Protein AF-A0A6L8EK27-F1 (afdb_monomer_lite)

Radius of gyration: 16.75 Å; chains: 1; bounding box: 35×31×48 Å

Sequence (100 aa):
MALELTTEQRAALPRNSKIVVAMWEAKDRGDTEEYYRLLSELDIPAHTLMAIKCAKAGGADWIRARNLRTRQADEKYGPGWLDQTEEKEELAQRHAAGRR

pLDDT: mean 86.15, std 15.15, range [46.31, 97.5]

Structure (mmCIF, N/CA/C/O backbone):
data_AF-A0A6L8EK27-F1
#
_entry.id   AF-A0A6L8EK27-F1
#
loop_
_atom_site.group_PDB
_atom_site.id
_atom_site.type_symbol
_atom_site.label_atom_id
_atom_site.label_alt_id
_atom_site.label_comp_id
_atom_site.label_asym_id
_atom_site.label_entity_id
_atom_site.label_seq_id
_atom_site.pdbx_PDB_ins_code
_atom_site.Cartn_x
_atom_site.Cartn_y
_atom_site.Cartn_z
_atom_site.occupancy
_atom_site.B_iso_or_equiv
_atom_site.auth_seq_id
_atom_site.auth_comp_id
_atom_site.auth_asym_id
_atom_site.auth_atom_id
_atom_site.pdbx_PDB_model_num
ATOM 1 N N . MET A 1 1 ? 16.941 4.888 -7.902 1.00 51.34 1 MET A N 1
ATOM 2 C CA . MET A 1 1 ? 17.934 3.783 -7.887 1.00 51.34 1 MET A CA 1
ATOM 3 C C . MET A 1 1 ? 17.155 2.569 -8.318 1.00 51.34 1 MET A C 1
ATOM 5 O O . MET A 1 1 ? 16.378 2.054 -7.522 1.00 51.34 1 MET A 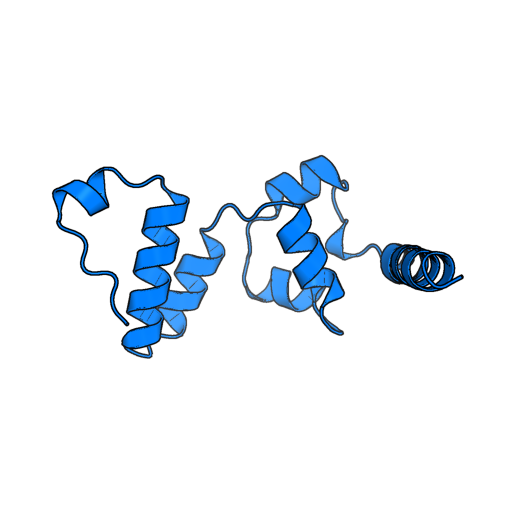O 1
ATOM 9 N N . ALA A 1 2 ? 17.299 2.181 -9.582 1.00 61.81 2 ALA A N 1
ATOM 10 C CA . ALA A 1 2 ? 16.588 1.032 -10.111 1.00 61.81 2 ALA A CA 1
ATOM 11 C C . ALA A 1 2 ? 17.122 -0.243 -9.444 1.00 61.81 2 ALA A C 1
ATOM 13 O O . ALA A 1 2 ? 18.332 -0.434 -9.329 1.00 61.81 2 ALA A O 1
ATOM 14 N N . LEU A 1 3 ? 16.218 -1.099 -8.970 1.00 68.00 3 LEU A N 1
ATOM 15 C CA . LEU A 1 3 ? 16.573 -2.439 -8.513 1.00 68.00 3 LEU A CA 1
ATOM 16 C C . LEU A 1 3 ? 16.974 -3.266 -9.740 1.00 68.00 3 LEU A C 1
ATOM 18 O O . LEU A 1 3 ? 16.121 -3.692 -10.522 1.00 68.00 3 LEU A O 1
ATOM 22 N N . GLU A 1 4 ? 18.275 -3.480 -9.926 1.00 82.00 4 GLU A N 1
ATOM 23 C CA . GLU A 1 4 ? 18.787 -4.331 -11.000 1.00 82.00 4 GLU A CA 1
ATOM 24 C C . GLU A 1 4 ? 18.585 -5.806 -10.643 1.00 82.00 4 GLU A C 1
ATOM 26 O O . GLU A 1 4 ? 19.432 -6.463 -10.045 1.00 82.00 4 GLU A O 1
ATOM 31 N N . LEU A 1 5 ? 17.399 -6.311 -10.973 1.00 83.38 5 LEU A N 1
ATOM 32 C CA . LEU A 1 5 ? 17.036 -7.719 -10.862 1.00 83.38 5 LEU A CA 1
ATOM 33 C C . LEU A 1 5 ? 17.012 -8.356 -12.248 1.00 83.38 5 LEU A C 1
ATOM 35 O O . LEU A 1 5 ? 16.447 -7.778 -13.184 1.00 83.38 5 LEU A O 1
ATOM 39 N N . THR A 1 6 ? 17.540 -9.574 -12.356 1.00 89.25 6 THR A N 1
ATOM 40 C CA . THR A 1 6 ? 17.422 -10.381 -13.576 1.00 89.25 6 THR A CA 1
ATOM 41 C C . THR A 1 6 ? 15.962 -10.764 -13.842 1.00 89.25 6 THR A C 1
ATOM 43 O O . THR A 1 6 ? 15.118 -10.747 -12.941 1.00 89.25 6 THR A O 1
ATOM 46 N N . THR A 1 7 ? 15.643 -11.155 -15.080 1.00 87.12 7 THR A N 1
ATOM 47 C CA . THR A 1 7 ? 14.297 -11.627 -15.454 1.00 87.12 7 THR A CA 1
ATOM 48 C C . THR A 1 7 ? 13.823 -12.780 -14.566 1.00 87.12 7 THR A C 1
ATOM 50 O O . THR A 1 7 ? 12.680 -12.781 -14.110 1.00 87.12 7 THR A O 1
ATOM 53 N N . GLU A 1 8 ? 14.708 -13.734 -14.272 1.00 89.69 8 GLU A N 1
ATOM 54 C CA . GLU A 1 8 ? 14.406 -14.886 -13.420 1.00 89.69 8 GLU A CA 1
ATOM 55 C C . GLU A 1 8 ? 14.128 -14.464 -11.970 1.00 89.69 8 GLU A C 1
ATOM 57 O O . GLU A 1 8 ? 13.115 -14.857 -11.388 1.00 89.69 8 GLU A O 1
ATOM 62 N N . GLN A 1 9 ? 14.957 -13.576 -11.412 1.00 89.88 9 GLN A N 1
ATOM 63 C CA . GLN A 1 9 ? 14.750 -13.038 -10.066 1.00 89.88 9 GLN A CA 1
ATOM 64 C C . GLN A 1 9 ? 13.426 -12.276 -9.962 1.00 89.88 9 GLN A C 1
ATOM 66 O O . GLN A 1 9 ? 12.682 -12.457 -9.000 1.00 89.88 9 GLN A O 1
ATOM 71 N N . ARG A 1 10 ? 13.087 -11.466 -10.973 1.00 87.25 10 ARG A N 1
ATOM 72 C CA . ARG A 1 10 ? 11.804 -10.747 -11.035 1.00 87.25 10 ARG A CA 1
ATOM 73 C C . ARG A 1 10 ? 10.622 -11.705 -11.097 1.00 87.25 10 ARG A C 1
ATOM 75 O O . ARG A 1 10 ? 9.620 -11.472 -10.422 1.00 87.25 10 ARG A O 1
ATOM 82 N N . ALA A 1 11 ? 10.728 -12.788 -11.865 1.00 88.19 11 ALA A N 1
ATOM 83 C CA . ALA A 1 11 ? 9.675 -13.793 -11.972 1.00 88.19 11 ALA A CA 1
ATOM 84 C C . ALA A 1 11 ? 9.438 -14.535 -10.644 1.00 88.19 11 ALA A C 1
ATOM 86 O O . ALA A 1 11 ? 8.284 -14.818 -10.313 1.00 88.19 11 ALA A O 1
ATOM 87 N N . ALA A 1 12 ? 10.491 -14.767 -9.857 1.00 93.94 12 ALA A N 1
ATOM 88 C CA . ALA A 1 12 ? 10.421 -15.449 -8.564 1.00 93.94 12 ALA A CA 1
ATOM 89 C C . ALA A 1 12 ? 9.827 -14.596 -7.423 1.00 93.94 12 ALA A C 1
ATOM 91 O O . ALA A 1 12 ? 9.469 -15.131 -6.374 1.00 93.94 12 ALA A O 1
ATOM 92 N N . LEU A 1 13 ? 9.696 -13.277 -7.600 1.00 93.50 13 LEU A N 1
ATOM 93 C CA . LEU A 1 13 ? 9.181 -12.400 -6.549 1.00 93.50 13 LEU A CA 1
ATOM 94 C C . LEU A 1 13 ? 7.700 -12.679 -6.201 1.00 93.50 13 LEU A C 1
ATOM 96 O O . LEU A 1 13 ? 6.874 -12.919 -7.095 1.00 93.50 13 LEU A O 1
ATOM 100 N N . PRO A 1 14 ? 7.315 -12.532 -4.918 1.00 94.88 14 PRO A N 1
ATOM 101 C CA . PRO A 1 14 ? 5.915 -12.459 -4.512 1.00 94.88 14 PRO A CA 1
ATOM 102 C C . PRO A 1 14 ? 5.168 -11.318 -5.216 1.00 94.88 14 PRO A C 1
ATOM 104 O O . PRO A 1 14 ? 5.764 -10.306 -5.589 1.00 94.88 14 PRO A O 1
ATOM 107 N N . ARG A 1 15 ? 3.839 -11.441 -5.349 1.00 94.31 15 ARG A N 1
ATOM 108 C CA . ARG A 1 15 ? 2.992 -10.467 -6.068 1.00 94.31 15 ARG A CA 1
ATOM 109 C C . ARG A 1 15 ? 3.227 -9.020 -5.616 1.00 94.31 15 ARG A C 1
ATOM 111 O O . ARG A 1 15 ? 3.554 -8.181 -6.448 1.00 94.31 15 ARG A O 1
ATOM 118 N N . ASN A 1 16 ? 3.104 -8.733 -4.317 1.00 94.88 16 ASN A N 1
ATOM 119 C CA . ASN A 1 16 ? 3.314 -7.376 -3.802 1.00 94.88 16 ASN A CA 1
ATOM 120 C C . ASN A 1 16 ? 4.735 -6.867 -4.080 1.00 94.88 16 ASN A C 1
ATOM 122 O O . ASN A 1 16 ? 4.900 -5.707 -4.433 1.00 94.88 16 ASN A O 1
ATOM 126 N N . SER A 1 17 ? 5.757 -7.722 -3.987 1.00 94.69 17 SER A N 1
ATOM 127 C CA . SER A 1 17 ? 7.139 -7.334 -4.290 1.00 94.69 17 SER A CA 1
A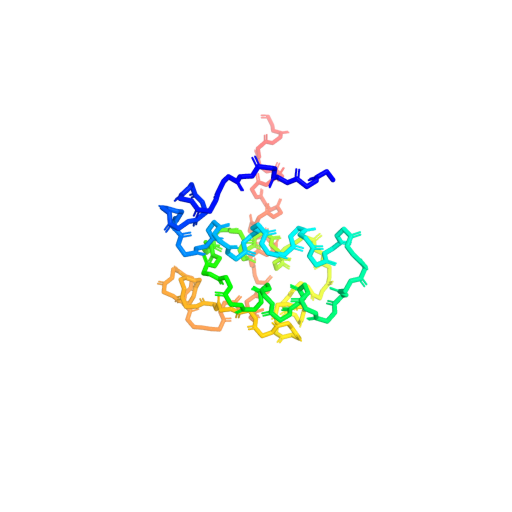TOM 128 C C . SER A 1 17 ? 7.312 -6.937 -5.758 1.00 94.69 17 SER A C 1
ATOM 130 O O . SER A 1 17 ? 7.958 -5.931 -6.032 1.00 94.69 17 SER A O 1
ATOM 132 N N . LYS A 1 18 ? 6.685 -7.660 -6.698 1.00 94.88 18 LYS A N 1
ATOM 133 C CA . LYS A 1 18 ? 6.676 -7.287 -8.126 1.00 94.88 18 LYS A CA 1
ATOM 134 C C . LYS A 1 18 ? 6.043 -5.914 -8.347 1.00 94.88 18 LYS A C 1
ATOM 136 O O . LYS A 1 18 ? 6.603 -5.092 -9.064 1.00 94.88 18 LYS A O 1
ATOM 141 N N . ILE A 1 19 ? 4.908 -5.661 -7.694 1.00 95.69 19 ILE A N 1
ATOM 142 C CA . ILE A 1 19 ? 4.200 -4.377 -7.784 1.00 95.69 19 ILE A CA 1
ATOM 143 C C . ILE A 1 19 ? 5.060 -3.249 -7.206 1.00 95.69 19 ILE A C 1
ATOM 145 O O . ILE A 1 19 ? 5.204 -2.216 -7.847 1.00 95.69 19 ILE A O 1
ATOM 149 N N . VAL A 1 20 ? 5.691 -3.453 -6.044 1.00 94.19 20 VAL A N 1
ATOM 150 C CA . VAL A 1 20 ? 6.581 -2.454 -5.428 1.00 94.19 20 VAL A CA 1
ATOM 151 C C . VAL A 1 20 ? 7.757 -2.117 -6.343 1.00 94.19 20 VAL A C 1
ATOM 153 O O . VAL A 1 20 ? 8.070 -0.942 -6.508 1.00 94.19 20 VAL A O 1
ATOM 156 N N . VAL A 1 21 ? 8.394 -3.111 -6.970 1.00 93.88 21 VAL A N 1
ATOM 157 C CA . VAL A 1 21 ? 9.474 -2.858 -7.939 1.00 93.88 21 VAL A CA 1
ATOM 158 C C . VAL A 1 21 ? 8.967 -2.003 -9.104 1.00 93.88 21 VAL A C 1
ATOM 160 O O . VAL A 1 21 ? 9.566 -0.970 -9.395 1.00 93.88 21 VAL A O 1
ATOM 163 N N . ALA A 1 22 ? 7.833 -2.370 -9.709 1.00 93.75 22 ALA A N 1
ATOM 164 C CA . ALA A 1 22 ? 7.237 -1.605 -10.806 1.00 93.75 22 ALA A CA 1
ATOM 165 C C . ALA A 1 22 ? 6.854 -0.173 -10.385 1.00 93.75 22 ALA A C 1
ATOM 167 O O . ALA A 1 22 ? 7.042 0.769 -11.150 1.00 93.75 22 ALA A O 1
ATOM 168 N N . MET A 1 23 ? 6.382 0.020 -9.149 1.00 95.25 23 MET A N 1
ATOM 169 C CA . MET A 1 23 ? 6.097 1.348 -8.601 1.00 95.25 23 MET A CA 1
ATOM 170 C C . MET A 1 23 ? 7.357 2.204 -8.514 1.00 95.25 23 MET A C 1
ATOM 172 O O . MET A 1 23 ? 7.332 3.372 -8.893 1.00 95.25 23 MET A O 1
ATOM 176 N N . TRP A 1 24 ? 8.463 1.652 -8.014 1.00 92.62 24 TRP A N 1
ATOM 177 C CA . TRP A 1 24 ? 9.723 2.391 -7.938 1.00 92.62 24 TRP A CA 1
ATOM 178 C C . TRP A 1 24 ? 10.244 2.773 -9.319 1.00 92.62 24 TRP A C 1
ATOM 180 O O . TRP A 1 24 ? 10.724 3.887 -9.492 1.00 92.62 24 TRP A O 1
ATOM 190 N N . GLU A 1 25 ? 10.088 1.899 -10.309 1.00 93.81 25 GLU A N 1
ATOM 191 C CA . GLU A 1 25 ? 10.447 2.200 -11.694 1.00 93.81 25 G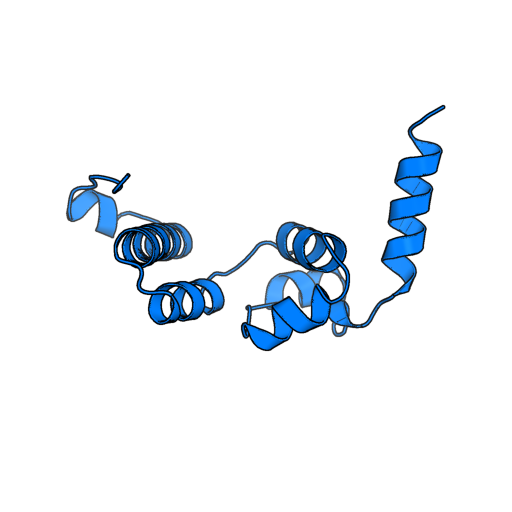LU A CA 1
ATOM 192 C C . GLU A 1 25 ? 9.557 3.290 -12.303 1.00 93.81 25 GLU A C 1
ATOM 194 O O . GLU A 1 25 ? 10.075 4.216 -12.924 1.00 93.81 25 GLU A O 1
ATOM 199 N N . ALA A 1 26 ? 8.239 3.229 -12.087 1.00 95.06 26 ALA A N 1
ATOM 200 C CA . ALA A 1 26 ? 7.311 4.281 -12.500 1.00 95.06 26 ALA A CA 1
ATOM 201 C C . ALA A 1 26 ? 7.700 5.630 -11.877 1.00 95.06 26 ALA A C 1
ATOM 203 O O . ALA A 1 26 ? 7.812 6.638 -12.574 1.00 95.06 26 ALA A O 1
ATOM 204 N N . LYS A 1 27 ? 8.023 5.633 -10.578 1.00 94.12 27 LYS A N 1
ATOM 205 C CA . LYS A 1 27 ? 8.513 6.818 -9.866 1.00 94.12 27 LYS A CA 1
ATOM 206 C C . LYS A 1 27 ? 9.829 7.345 -10.443 1.00 94.12 27 LYS A C 1
ATOM 208 O O . LYS A 1 27 ? 9.936 8.550 -10.654 1.00 94.12 27 LYS A O 1
ATOM 213 N N . ASP A 1 28 ? 10.807 6.476 -10.698 1.00 93.81 28 ASP A N 1
ATOM 214 C CA . ASP A 1 28 ? 12.112 6.860 -11.256 1.00 93.81 28 ASP A CA 1
ATOM 215 C C . ASP A 1 28 ? 11.962 7.455 -12.675 1.00 93.81 28 ASP A C 1
ATOM 217 O O . ASP A 1 28 ? 12.731 8.338 -13.052 1.00 93.81 28 ASP A O 1
ATOM 221 N N . ARG A 1 29 ? 10.936 7.044 -13.438 1.00 95.56 29 ARG A N 1
ATOM 222 C CA . ARG A 1 29 ? 10.569 7.630 -14.744 1.00 95.56 29 ARG A CA 1
ATOM 223 C C . ARG A 1 29 ? 9.677 8.878 -14.653 1.00 95.56 29 ARG A C 1
ATOM 225 O O . ARG A 1 29 ? 9.406 9.496 -15.678 1.00 95.56 29 ARG A O 1
ATOM 232 N N . GLY A 1 30 ? 9.204 9.245 -13.461 1.00 96.12 30 GLY A N 1
ATOM 233 C CA . GLY A 1 30 ? 8.249 10.341 -13.259 1.00 96.12 30 GLY A CA 1
ATOM 234 C C . GLY A 1 30 ? 6.796 10.012 -13.638 1.00 96.12 30 GLY A C 1
ATOM 235 O O . GLY A 1 30 ? 5.956 10.914 -13.639 1.00 96.12 30 GLY A O 1
ATOM 236 N N . ASP A 1 31 ? 6.474 8.746 -13.918 1.00 97.50 31 ASP A N 1
ATOM 237 C CA . ASP A 1 31 ? 5.118 8.297 -14.248 1.00 97.50 31 ASP A CA 1
ATOM 238 C C . ASP A 1 31 ? 4.268 8.160 -12.977 1.00 97.50 31 ASP A C 1
ATOM 240 O O . ASP A 1 31 ? 4.192 7.125 -12.307 1.00 97.50 31 ASP A O 1
ATOM 244 N N . THR A 1 32 ? 3.656 9.281 -12.610 1.00 95.62 32 THR A N 1
ATOM 245 C CA . THR A 1 32 ? 2.859 9.405 -11.388 1.00 95.62 32 THR A CA 1
ATOM 246 C C . THR A 1 32 ? 1.540 8.633 -11.479 1.00 95.62 32 THR A C 1
ATOM 248 O O . THR A 1 32 ? 1.076 8.090 -10.472 1.00 95.62 32 THR A O 1
ATOM 251 N N . GLU A 1 33 ? 0.955 8.540 -12.673 1.00 96.69 33 GLU A N 1
ATOM 252 C CA . GLU A 1 33 ? -0.296 7.813 -12.897 1.00 96.69 33 GLU A CA 1
ATOM 253 C C . GLU A 1 33 ? -0.071 6.305 -12.768 1.00 96.69 33 GLU A C 1
ATOM 255 O O . GLU A 1 33 ? -0.799 5.627 -12.034 1.00 96.69 33 GLU A O 1
ATOM 260 N N . GLU A 1 34 ? 0.992 5.776 -13.385 1.00 97.25 34 GLU A N 1
ATOM 261 C CA . GLU A 1 34 ? 1.374 4.373 -13.233 1.00 97.25 34 GLU A CA 1
ATOM 262 C C . GLU A 1 34 ? 1.695 4.041 -11.770 1.00 97.25 34 GLU A C 1
ATOM 264 O O . GLU A 1 34 ? 1.226 3.021 -11.253 1.00 97.25 34 GLU A O 1
ATOM 269 N N . TYR A 1 35 ? 2.418 4.923 -11.072 1.00 96.81 35 TYR A N 1
ATOM 270 C CA . TYR A 1 35 ? 2.726 4.743 -9.654 1.00 96.81 35 TYR A CA 1
ATOM 271 C C . TYR A 1 35 ? 1.457 4.570 -8.806 1.00 96.81 35 TYR A C 1
ATOM 273 O O . TYR A 1 35 ? 1.376 3.641 -7.997 1.00 96.81 35 TYR A O 1
ATOM 281 N N . TYR A 1 36 ? 0.449 5.433 -8.976 1.00 95.38 36 TYR A N 1
ATOM 282 C CA . TYR A 1 36 ? -0.776 5.350 -8.175 1.00 95.38 36 TYR A CA 1
ATOM 283 C C . TYR A 1 36 ? -1.700 4.213 -8.595 1.00 95.38 36 TYR A C 1
ATOM 285 O O . TYR A 1 36 ? -2.321 3.593 -7.728 1.00 95.38 36 TYR A O 1
ATOM 293 N N . ARG A 1 37 ? -1.736 3.879 -9.886 1.00 97.50 37 ARG A N 1
ATOM 294 C CA . ARG A 1 37 ? -2.422 2.682 -10.371 1.00 97.50 37 ARG A CA 1
ATOM 295 C C . ARG A 1 37 ? -1.856 1.432 -9.695 1.00 97.50 37 ARG A C 1
ATOM 297 O O . ARG A 1 37 ? -2.615 0.664 -9.111 1.00 97.50 37 ARG A O 1
ATOM 304 N N . LEU A 1 38 ? -0.533 1.270 -9.692 1.00 97.19 38 LEU A N 1
ATOM 305 C CA . LEU A 1 38 ? 0.138 0.147 -9.033 1.00 97.19 38 LEU A CA 1
ATOM 306 C C . LEU A 1 38 ? -0.054 0.163 -7.508 1.00 97.19 38 LEU A C 1
ATOM 308 O O . LEU A 1 38 ? -0.287 -0.888 -6.913 1.00 97.19 38 LEU A O 1
ATOM 312 N N . LEU A 1 39 ? -0.033 1.341 -6.873 1.00 96.12 39 LEU A N 1
ATOM 313 C CA . LEU A 1 39 ? -0.310 1.481 -5.439 1.00 96.12 39 LEU A CA 1
ATOM 314 C C . LEU A 1 39 ? -1.691 0.919 -5.060 1.00 96.12 39 LEU A C 1
ATOM 316 O O . LEU A 1 39 ? -1.815 0.249 -4.037 1.00 96.12 39 LEU A O 1
ATOM 320 N N . SER A 1 40 ? -2.712 1.158 -5.889 1.00 96.56 40 SER A N 1
ATOM 321 C CA . SER A 1 40 ? -4.077 0.650 -5.669 1.00 96.56 40 SER A CA 1
ATOM 322 C C . SER A 1 40 ? -4.184 -0.879 -5.766 1.00 96.56 40 SER A C 1
ATOM 324 O O . SER A 1 40 ? -5.118 -1.487 -5.245 1.00 96.56 40 SER A O 1
ATOM 326 N N . GLU A 1 41 ? -3.209 -1.532 -6.401 1.00 96.75 41 GLU A N 1
ATOM 327 C CA . GLU A 1 41 ? -3.176 -2.984 -6.551 1.00 96.75 41 GLU A CA 1
ATOM 328 C C . GLU A 1 41 ? -2.477 -3.715 -5.402 1.00 96.75 41 GLU A C 1
ATOM 330 O O . GLU A 1 41 ? -2.561 -4.951 -5.337 1.00 96.75 41 GLU A O 1
ATOM 335 N N . LEU A 1 42 ? -1.767 -2.986 -4.536 1.00 95.75 42 LEU A N 1
ATOM 336 C CA . LEU A 1 42 ? -1.056 -3.572 -3.408 1.00 95.75 42 LEU A CA 1
ATOM 337 C C . LEU A 1 42 ? -2.030 -4.080 -2.352 1.00 95.75 42 LEU A C 1
ATOM 339 O O . LEU A 1 42 ? -2.953 -3.385 -1.930 1.00 95.75 42 LEU A O 1
ATOM 343 N N . ASP A 1 43 ? -1.752 -5.283 -1.859 1.00 95.62 43 ASP A N 1
ATOM 344 C CA . ASP A 1 43 ? -2.418 -5.800 -0.671 1.00 95.62 43 ASP A CA 1
ATOM 345 C C . ASP A 1 43 ? -1.673 -5.256 0.558 1.00 95.62 43 ASP A C 1
ATOM 347 O O . ASP A 1 43 ? -0.699 -5.848 1.031 1.00 95.62 43 ASP A O 1
ATOM 351 N N . ILE A 1 44 ? -2.066 -4.061 1.005 1.00 94.75 44 ILE A N 1
ATOM 352 C CA . ILE A 1 44 ? -1.393 -3.329 2.084 1.00 94.75 44 ILE A CA 1
ATOM 353 C C . ILE A 1 44 ? -1.817 -3.909 3.446 1.00 94.75 44 ILE A C 1
ATOM 355 O O . ILE A 1 44 ? -3.016 -4.060 3.695 1.00 94.75 44 ILE A O 1
ATOM 359 N N . PRO A 1 45 ? -0.872 -4.194 4.363 1.00 95.19 45 PRO A N 1
ATOM 360 C CA . PRO A 1 45 ? -1.209 -4.668 5.698 1.00 95.19 45 PRO A CA 1
ATOM 361 C C . PRO A 1 45 ? -2.120 -3.701 6.461 1.00 95.19 45 PRO A C 1
ATOM 363 O O . PRO A 1 45 ? -1.913 -2.485 6.444 1.00 95.19 45 PRO A O 1
ATOM 366 N N . ALA A 1 46 ? -3.069 -4.250 7.223 1.00 95.44 46 ALA A N 1
ATOM 367 C CA . ALA A 1 46 ? -4.043 -3.474 7.996 1.00 95.44 46 ALA A CA 1
ATOM 368 C C . ALA A 1 46 ? -3.401 -2.378 8.871 1.00 95.44 46 ALA A C 1
ATOM 370 O O . ALA A 1 46 ? -3.848 -1.235 8.886 1.00 95.44 46 ALA A O 1
ATOM 371 N N . HIS A 1 47 ? -2.300 -2.696 9.559 1.00 93.75 47 HIS A N 1
ATOM 372 C CA . HIS A 1 47 ? -1.604 -1.739 10.424 1.00 93.75 47 HIS A CA 1
ATOM 373 C C . HIS A 1 47 ? -0.957 -0.584 9.641 1.00 93.75 47 HIS A C 1
ATOM 375 O O . HIS A 1 47 ? -0.898 0.537 10.138 1.00 93.75 47 HIS A O 1
ATOM 381 N N . THR A 1 48 ? -0.498 -0.833 8.412 1.00 94.25 48 THR A N 1
ATOM 382 C CA . THR A 1 48 ? 0.038 0.208 7.530 1.00 94.25 48 THR A CA 1
ATOM 383 C C . THR A 1 48 ? -1.079 1.128 7.047 1.00 94.25 48 THR A C 1
ATOM 385 O O . THR A 1 48 ? -0.911 2.343 7.068 1.00 94.25 48 THR A O 1
ATOM 388 N N . LEU A 1 49 ? -2.241 0.577 6.677 1.00 95.44 49 LEU A N 1
ATOM 389 C CA . LEU A 1 49 ? -3.425 1.372 6.331 1.00 95.44 49 LEU A CA 1
ATOM 390 C C . LEU A 1 49 ? -3.893 2.236 7.510 1.00 95.44 49 LEU A C 1
ATOM 392 O O . LEU A 1 49 ? -4.187 3.416 7.322 1.00 95.44 49 LEU A O 1
ATOM 396 N N . MET A 1 50 ? -3.868 1.692 8.728 1.00 93.81 50 MET A N 1
ATOM 397 C CA . MET A 1 50 ? -4.148 2.457 9.945 1.00 93.81 50 MET A CA 1
ATOM 398 C C . MET A 1 50 ? -3.142 3.597 10.146 1.00 93.81 50 MET A C 1
ATOM 400 O O . MET A 1 50 ? -3.530 4.739 10.385 1.00 93.81 50 MET A O 1
ATOM 404 N N . ALA A 1 51 ? -1.845 3.328 9.973 1.00 91.94 51 ALA A N 1
ATOM 405 C CA . ALA A 1 51 ? -0.823 4.368 10.047 1.00 91.94 51 ALA A CA 1
ATOM 406 C C . ALA A 1 51 ? -1.056 5.476 9.002 1.00 91.94 51 ALA A C 1
ATOM 408 O O . ALA A 1 51 ? -0.945 6.653 9.334 1.00 91.94 51 ALA A O 1
ATOM 409 N N . ILE A 1 52 ? -1.445 5.126 7.769 1.00 92.94 52 ILE A N 1
ATOM 410 C CA . ILE A 1 52 ? -1.776 6.093 6.708 1.00 92.94 52 ILE A CA 1
ATOM 411 C C . ILE A 1 52 ? -2.999 6.939 7.088 1.00 92.94 52 ILE A C 1
ATOM 413 O O . ILE A 1 52 ? -2.945 8.165 6.961 1.00 92.94 52 ILE A O 1
ATOM 417 N N . LYS A 1 53 ? -4.077 6.314 7.585 1.00 92.94 53 LYS A N 1
ATOM 418 C CA . LYS A 1 53 ? -5.282 7.014 8.070 1.00 92.94 53 LYS A CA 1
ATOM 419 C C . LYS A 1 53 ? -4.915 8.053 9.136 1.00 92.94 53 LYS A C 1
ATOM 421 O O . LYS A 1 53 ? -5.423 9.173 9.101 1.00 92.94 53 LYS A O 1
ATOM 426 N N . CYS A 1 54 ? -4.018 7.694 10.055 1.00 90.75 54 CYS A N 1
ATOM 427 C CA . CYS A 1 54 ? -3.641 8.523 11.200 1.00 90.75 54 CYS A CA 1
ATOM 428 C C . CYS A 1 54 ? -2.513 9.531 10.925 1.00 90.75 54 CYS A C 1
ATOM 430 O O . CYS A 1 54 ? -2.383 10.493 11.679 1.00 90.75 54 CYS A O 1
ATOM 432 N N . ALA A 1 55 ? -1.715 9.357 9.866 1.00 87.81 55 ALA A N 1
ATOM 433 C CA . ALA A 1 55 ? -0.517 10.166 9.616 1.00 87.81 55 ALA A CA 1
ATOM 434 C C . ALA A 1 55 ? -0.798 11.667 9.417 1.00 87.81 55 ALA A C 1
ATOM 436 O O . ALA A 1 55 ? 0.059 12.495 9.719 1.00 87.81 55 ALA A O 1
ATOM 437 N N . LYS A 1 56 ? -1.975 12.035 8.893 1.00 78.75 56 LYS A N 1
ATOM 438 C CA . LYS A 1 56 ? -2.383 13.436 8.707 1.00 78.75 56 LYS A CA 1
ATOM 439 C C . LYS A 1 56 ? -3.901 13.598 8.645 1.00 78.75 56 LYS A C 1
ATOM 441 O O . LYS A 1 56 ? -4.645 12.632 8.477 1.00 78.75 56 LYS A O 1
ATOM 446 N N . ALA A 1 57 ? -4.368 14.842 8.751 1.00 82.00 57 ALA A N 1
ATOM 447 C CA . ALA A 1 57 ? -5.757 15.177 8.443 1.00 82.00 57 ALA A CA 1
ATOM 448 C C . ALA A 1 57 ? -6.116 14.722 7.013 1.00 82.00 57 ALA A C 1
ATOM 450 O O . ALA A 1 57 ? -5.312 14.880 6.092 1.00 82.00 57 ALA A O 1
ATOM 451 N N . GLY A 1 58 ? -7.297 14.117 6.847 1.00 87.12 58 GLY A N 1
ATOM 452 C CA . GLY A 1 58 ? -7.745 13.568 5.562 1.00 87.12 58 GLY A CA 1
ATOM 453 C C . GLY A 1 58 ? -7.072 12.254 5.145 1.00 87.12 58 GLY A C 1
ATOM 454 O O . GLY A 1 58 ? -7.129 11.892 3.975 1.00 87.12 58 GLY A O 1
ATOM 455 N N . GLY A 1 59 ? -6.416 11.524 6.058 1.00 92.81 59 GLY A N 1
ATOM 456 C CA . GLY A 1 59 ? -5.815 10.221 5.739 1.00 92.81 59 GLY A CA 1
ATOM 457 C C . GLY A 1 59 ? -6.833 9.201 5.214 1.00 92.81 59 GLY A C 1
ATOM 458 O O . GLY A 1 59 ? -6.548 8.501 4.246 1.00 92.81 59 GLY A O 1
ATOM 459 N N . ALA A 1 60 ? -8.043 9.168 5.784 1.00 94.38 60 ALA A N 1
ATOM 460 C CA . ALA A 1 60 ? -9.130 8.319 5.295 1.00 94.38 60 ALA A CA 1
ATOM 461 C C . ALA A 1 60 ? -9.549 8.679 3.858 1.00 94.38 60 ALA A C 1
ATOM 463 O O . ALA A 1 60 ? -9.627 7.805 2.994 1.00 94.38 60 ALA A O 1
ATOM 464 N N . ASP A 1 61 ? -9.736 9.970 3.577 1.00 95.00 61 ASP A N 1
ATOM 465 C CA . ASP A 1 61 ? -10.088 10.453 2.238 1.00 95.00 61 ASP A CA 1
ATOM 466 C C . ASP A 1 61 ? -8.980 10.173 1.228 1.00 95.00 61 ASP A C 1
ATOM 468 O O . ASP A 1 61 ? -9.257 9.810 0.090 1.00 95.00 61 ASP A O 1
ATOM 472 N N . TRP A 1 62 ? -7.717 10.266 1.644 1.00 94.75 62 TRP A N 1
ATOM 473 C CA . TRP A 1 62 ? -6.580 9.927 0.795 1.00 94.75 62 TRP A CA 1
ATOM 474 C C . TRP A 1 62 ? -6.563 8.441 0.413 1.00 94.75 62 TRP A C 1
ATOM 476 O O . TRP A 1 62 ? -6.330 8.115 -0.751 1.00 94.75 62 TRP A O 1
ATOM 486 N N . ILE A 1 63 ? -6.848 7.543 1.365 1.00 95.62 63 ILE A N 1
ATOM 487 C CA . ILE A 1 63 ? -6.966 6.098 1.104 1.00 95.62 63 ILE A CA 1
ATOM 488 C C . ILE A 1 63 ? -8.082 5.837 0.083 1.00 95.62 63 ILE A C 1
ATOM 490 O O . ILE A 1 63 ? -7.864 5.110 -0.889 1.00 95.62 63 ILE A O 1
ATOM 494 N N . ARG A 1 64 ? -9.248 6.476 0.257 1.00 95.75 64 ARG A N 1
ATOM 495 C CA . ARG A 1 64 ? -10.389 6.358 -0.669 1.00 95.75 64 ARG A CA 1
ATOM 496 C C . ARG A 1 64 ? -10.077 6.911 -2.053 1.00 95.75 64 ARG A C 1
ATOM 498 O O . ARG A 1 64 ? -10.299 6.228 -3.046 1.00 95.75 64 ARG A O 1
ATOM 505 N N . ALA A 1 65 ? -9.508 8.112 -2.123 1.00 95.69 65 ALA A N 1
ATOM 506 C CA . ALA A 1 65 ? -9.167 8.781 -3.377 1.00 95.69 65 ALA A CA 1
ATOM 507 C C . ALA A 1 65 ? -8.166 7.983 -4.226 1.00 95.69 65 ALA A C 1
ATOM 509 O O . ALA A 1 65 ? -8.093 8.171 -5.437 1.00 95.69 65 ALA A O 1
ATOM 510 N N . ARG A 1 66 ? -7.388 7.092 -3.602 1.00 94.88 66 ARG A N 1
ATOM 511 C CA . ARG A 1 66 ? -6.423 6.213 -4.276 1.00 94.88 66 ARG A CA 1
ATOM 512 C C . ARG A 1 66 ? -6.906 4.787 -4.464 1.00 94.88 66 ARG A C 1
ATOM 514 O O . ARG A 1 66 ? -6.128 3.965 -4.937 1.00 94.88 66 ARG A O 1
ATOM 521 N N . ASN A 1 67 ? -8.171 4.518 -4.141 1.00 95.56 67 ASN A N 1
ATOM 522 C CA . ASN A 1 67 ? -8.808 3.218 -4.305 1.00 95.56 67 ASN A CA 1
ATOM 523 C C . ASN A 1 67 ? -7.955 2.076 -3.724 1.00 95.56 67 ASN A C 1
ATOM 525 O O . ASN A 1 67 ? -7.786 1.025 -4.343 1.00 95.56 67 ASN A O 1
ATOM 529 N N . LEU A 1 68 ? -7.336 2.316 -2.561 1.00 96.44 68 LEU A N 1
ATOM 530 C CA . LEU A 1 68 ? -6.483 1.309 -1.941 1.00 96.44 68 LEU A CA 1
ATOM 531 C C . LEU A 1 68 ? -7.334 0.138 -1.462 1.00 96.44 68 LEU A C 1
ATOM 533 O O . LEU A 1 68 ? -8.423 0.323 -0.920 1.00 96.44 68 LEU A O 1
ATOM 537 N N . ARG A 1 69 ? -6.808 -1.078 -1.602 1.00 95.50 69 ARG A N 1
ATOM 538 C CA . ARG A 1 69 ? -7.473 -2.285 -1.107 1.00 95.50 69 ARG A CA 1
ATOM 539 C C . ARG A 1 69 ? -7.464 -2.302 0.415 1.00 95.50 69 ARG A C 1
ATOM 541 O O . ARG A 1 69 ? -6.410 -2.433 1.030 1.00 95.50 69 ARG A O 1
ATOM 548 N N . THR A 1 70 ? -8.646 -2.231 1.017 1.00 96.12 70 THR A N 1
ATOM 549 C CA . THR A 1 70 ? -8.812 -2.185 2.476 1.00 96.12 70 THR A CA 1
ATOM 550 C C . THR A 1 70 ? -9.186 -3.513 3.108 1.00 96.12 70 THR A C 1
ATOM 552 O O . THR A 1 70 ? -9.258 -3.573 4.327 1.00 96.12 70 THR A O 1
ATOM 555 N N . ARG A 1 71 ? -9.349 -4.590 2.326 1.00 95.19 71 ARG A N 1
ATOM 556 C CA . ARG A 1 71 ? -9.878 -5.879 2.804 1.00 95.19 71 ARG A CA 1
ATOM 557 C C . ARG A 1 71 ? -9.293 -6.339 4.146 1.00 95.19 71 ARG A C 1
ATOM 559 O O . ARG A 1 71 ? -10.045 -6.674 5.049 1.00 95.19 71 ARG A O 1
ATOM 566 N N . GLN A 1 72 ? -7.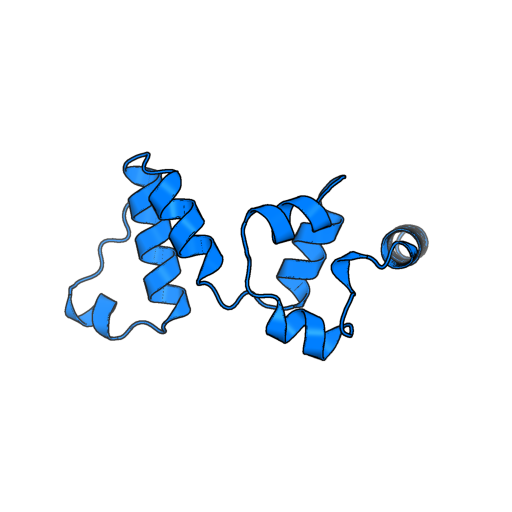967 -6.336 4.294 1.00 92.88 72 GLN A N 1
ATOM 567 C CA . GLN A 1 72 ? -7.330 -6.773 5.546 1.00 92.88 72 GLN A CA 1
ATOM 568 C C . GLN A 1 72 ? -7.629 -5.838 6.728 1.00 92.88 72 GLN A C 1
ATOM 570 O O . GLN A 1 72 ? -7.689 -6.281 7.871 1.00 92.88 72 GLN A O 1
ATOM 575 N N . ALA A 1 73 ? -7.772 -4.537 6.472 1.00 94.94 73 ALA A N 1
ATOM 576 C CA . ALA A 1 73 ? -8.160 -3.566 7.487 1.00 94.94 73 ALA A CA 1
ATOM 577 C C . ALA A 1 73 ? -9.641 -3.711 7.856 1.00 94.94 73 ALA A C 1
ATOM 579 O O . ALA A 1 73 ? -9.957 -3.675 9.039 1.00 94.94 73 ALA A O 1
ATOM 580 N N . ASP A 1 74 ? -10.512 -3.973 6.880 1.00 95.12 74 ASP A N 1
ATOM 581 C CA . ASP A 1 74 ? -11.932 -4.248 7.119 1.00 95.12 74 ASP A CA 1
ATOM 582 C C . ASP A 1 74 ? -12.118 -5.527 7.956 1.00 95.12 74 ASP A C 1
ATOM 584 O O . ASP A 1 74 ? -12.915 -5.548 8.889 1.00 95.12 74 ASP A O 1
ATOM 588 N N . GLU A 1 75 ? -11.331 -6.574 7.685 1.00 95.06 75 GLU A N 1
ATOM 589 C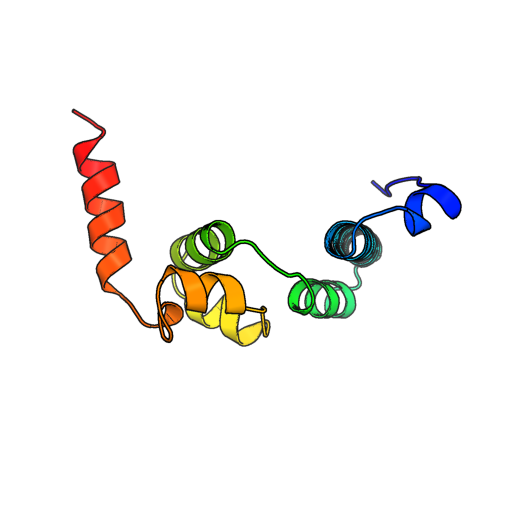 CA . GLU A 1 75 ? -11.317 -7.819 8.471 1.00 95.06 75 GLU A CA 1
ATOM 590 C C . GLU A 1 75 ? -10.806 -7.602 9.909 1.00 95.06 75 GLU A C 1
ATOM 592 O O . GLU A 1 75 ? -11.282 -8.254 10.837 1.00 95.06 75 GLU A O 1
ATOM 597 N N . LYS A 1 76 ? -9.838 -6.697 10.113 1.00 94.88 76 LYS A N 1
ATOM 598 C CA . LYS A 1 76 ? -9.189 -6.485 11.418 1.00 94.88 76 LYS A CA 1
ATOM 599 C C . LYS A 1 76 ? -9.891 -5.457 12.311 1.00 94.88 76 LYS A C 1
ATOM 601 O O . LYS A 1 76 ? -9.966 -5.666 13.518 1.00 94.88 76 LYS A O 1
ATOM 606 N N . TYR A 1 77 ? -10.314 -4.334 11.742 1.00 92.56 77 TYR A N 1
ATOM 607 C CA . TYR A 1 77 ? -10.865 -3.176 12.460 1.00 92.56 77 TYR A CA 1
ATOM 608 C C . TYR A 1 77 ? -12.380 -3.035 12.276 1.00 92.56 77 TYR A C 1
ATOM 610 O O . TYR A 1 77 ? -13.015 -2.185 12.897 1.00 92.56 77 TYR A O 1
ATOM 618 N N . GLY A 1 78 ? -12.963 -3.891 11.438 1.00 93.19 78 GLY A N 1
ATOM 619 C CA . GLY A 1 78 ? -14.365 -3.853 11.072 1.00 93.19 78 GLY A CA 1
ATOM 620 C C . GLY A 1 78 ? -14.627 -2.994 9.830 1.00 93.19 78 GLY A C 1
ATOM 621 O O . GLY A 1 78 ? -13.866 -2.072 9.509 1.00 93.19 78 GLY A O 1
ATOM 622 N N . PRO A 1 79 ? -15.726 -3.277 9.110 1.00 89.88 79 PRO A N 1
ATOM 623 C CA . PRO A 1 79 ? -16.167 -2.431 8.011 1.00 89.88 79 PRO A CA 1
ATOM 624 C C . PRO A 1 79 ? -16.442 -1.009 8.521 1.00 89.88 79 PRO A C 1
ATOM 626 O O . PRO A 1 79 ? -17.003 -0.820 9.599 1.00 89.88 79 PRO A O 1
ATOM 629 N N . GLY A 1 80 ? -16.041 -0.000 7.745 1.00 89.69 80 GLY A N 1
ATOM 630 C CA . GLY A 1 80 ? -16.210 1.407 8.131 1.00 89.69 80 GLY A CA 1
ATOM 631 C C . GLY A 1 80 ? -15.118 1.952 9.057 1.00 89.69 80 GLY A C 1
ATOM 632 O O . GLY A 1 80 ? -15.228 3.085 9.519 1.00 89.69 80 GLY A O 1
ATOM 633 N N . TRP A 1 81 ? -14.026 1.212 9.289 1.00 92.62 81 TRP A N 1
ATOM 634 C CA . TRP A 1 81 ? -12.880 1.692 10.074 1.00 92.62 81 TRP A CA 1
ATOM 635 C C . TRP A 1 81 ? -12.307 3.030 9.573 1.00 92.62 81 TRP A C 1
ATOM 637 O O . TRP A 1 81 ? -11.732 3.784 10.351 1.00 92.62 81 TRP A O 1
ATOM 647 N N . LEU A 1 82 ? -12.479 3.373 8.292 1.00 93.38 82 LEU A N 1
ATOM 648 C CA . LEU A 1 82 ? -12.070 4.669 7.740 1.00 93.38 82 LEU A CA 1
ATOM 649 C C . LEU A 1 82 ? -12.846 5.861 8.328 1.00 93.38 82 LEU A C 1
ATOM 651 O O . LEU A 1 82 ? -12.295 6.959 8.376 1.00 93.38 82 LEU A O 1
ATOM 655 N N . ASP A 1 83 ? -14.077 5.647 8.792 1.00 91.12 83 ASP A N 1
ATOM 656 C CA . ASP A 1 83 ? -14.960 6.683 9.348 1.00 91.12 83 ASP A CA 1
ATOM 657 C C . ASP A 1 83 ? -14.864 6.802 10.871 1.00 91.12 83 ASP A C 1
ATOM 659 O O . ASP A 1 83 ? -15.344 7.771 11.454 1.00 91.12 83 ASP A O 1
ATOM 663 N N . GLN A 1 84 ? -14.213 5.844 11.532 1.00 83.75 84 GLN A N 1
ATOM 664 C CA . GLN A 1 84 ? -14.045 5.865 12.981 1.00 83.75 84 GLN A CA 1
ATOM 665 C C . GLN A 1 84 ? -13.097 7.005 13.385 1.00 83.75 84 GLN A C 1
ATOM 667 O O . GLN A 1 84 ? -11.913 7.011 13.029 1.00 83.75 84 GLN A O 1
ATOM 672 N N . THR A 1 85 ? -13.614 7.984 14.128 1.00 68.06 85 THR A N 1
ATOM 673 C CA . THR A 1 85 ? -12.860 9.152 14.615 1.00 68.06 85 THR A CA 1
ATOM 674 C C . THR A 1 85 ? -12.242 8.944 16.000 1.00 68.06 85 THR A C 1
ATOM 676 O O . THR A 1 85 ? -11.257 9.609 16.322 1.00 68.06 85 THR A O 1
ATOM 679 N N . GLU A 1 86 ? -12.780 8.011 16.790 1.00 57.69 86 GLU A N 1
ATOM 680 C CA . GLU A 1 86 ? -12.431 7.781 18.205 1.00 57.69 86 GLU A CA 1
ATOM 681 C C . GLU A 1 86 ? -10.988 7.272 18.404 1.00 57.69 86 GLU A C 1
ATOM 683 O O . GLU A 1 86 ? -10.342 7.549 19.411 1.00 57.69 86 GLU A O 1
ATOM 688 N N . GLU A 1 87 ? -10.398 6.620 17.403 1.00 58.06 87 GLU A N 1
ATOM 689 C CA . GLU A 1 87 ? -9.050 6.043 17.523 1.00 58.06 87 GLU A CA 1
ATOM 690 C C . GLU A 1 87 ? -7.931 7.096 17.565 1.00 58.06 87 GLU A C 1
ATOM 692 O O . GLU A 1 87 ? -6.846 6.824 18.084 1.00 58.06 87 GLU A O 1
ATOM 697 N N . LYS A 1 88 ? -8.168 8.318 17.058 1.00 52.94 88 LYS A N 1
ATOM 698 C CA . LYS A 1 88 ? -7.218 9.428 17.254 1.00 52.94 88 LYS A CA 1
ATOM 699 C C . LYS A 1 88 ? -7.092 9.780 18.731 1.00 52.94 88 LYS A C 1
ATOM 701 O O . LYS A 1 88 ? -5.992 10.112 19.167 1.00 52.94 88 LYS A O 1
ATOM 706 N N . GLU A 1 89 ? -8.187 9.698 19.480 1.00 50.12 89 GLU A N 1
ATOM 707 C CA . GLU A 1 89 ? -8.200 9.968 20.915 1.00 50.12 89 GLU A CA 1
ATOM 708 C C . GLU A 1 89 ? -7.538 8.830 21.685 1.00 50.12 89 GLU A C 1
ATOM 710 O O . GLU A 1 89 ? -6.686 9.098 22.526 1.00 50.12 89 GLU A O 1
ATOM 715 N N . GLU A 1 90 ? -7.815 7.571 21.347 1.00 54.28 90 GLU A N 1
ATOM 716 C CA . GLU A 1 90 ? -7.209 6.426 22.036 1.00 54.28 90 GLU A CA 1
ATOM 717 C C . GLU A 1 90 ? -5.695 6.306 21.752 1.00 54.28 90 GLU A C 1
ATOM 719 O O . GLU A 1 90 ? -4.894 6.069 22.661 1.00 54.28 90 GLU A O 1
ATOM 724 N N . LEU A 1 91 ? -5.254 6.559 20.513 1.00 55.72 91 LEU A N 1
ATOM 725 C CA . LEU A 1 91 ? -3.829 6.607 20.164 1.00 55.72 91 LEU A CA 1
ATOM 726 C C . LEU A 1 91 ? -3.139 7.824 20.809 1.00 55.72 91 LEU A C 1
ATOM 728 O O . LEU A 1 91 ? -2.044 7.684 21.358 1.00 55.72 91 LEU A O 1
ATOM 732 N N . ALA A 1 92 ? -3.783 8.999 20.827 1.00 56.00 92 ALA A N 1
ATOM 733 C CA . ALA A 1 92 ? -3.274 10.171 21.545 1.00 56.00 92 ALA A CA 1
ATOM 734 C C . ALA A 1 92 ? -3.150 9.910 23.056 1.00 56.00 92 ALA A C 1
ATOM 736 O O . ALA A 1 92 ? -2.138 10.274 23.658 1.00 56.00 92 ALA A O 1
ATOM 737 N N . GLN A 1 93 ? -4.120 9.219 23.657 1.00 52.00 93 GLN A N 1
ATOM 738 C CA . GLN A 1 93 ? -4.103 8.830 25.067 1.00 52.00 93 GLN A CA 1
ATOM 739 C C . GLN A 1 93 ? -2.995 7.813 25.368 1.00 52.00 93 GLN A C 1
ATOM 741 O O . GLN A 1 93 ? -2.286 7.968 26.360 1.00 52.00 93 GLN A O 1
ATOM 746 N N . ARG A 1 94 ? -2.746 6.831 24.491 1.00 56.91 94 ARG A N 1
ATOM 747 C CA . ARG A 1 94 ? -1.631 5.873 24.646 1.00 56.91 94 ARG A CA 1
ATOM 748 C C . ARG A 1 94 ? -0.259 6.545 24.518 1.00 56.91 94 ARG A C 1
ATOM 750 O O . ARG A 1 94 ? 0.640 6.251 25.305 1.00 56.91 94 ARG A O 1
ATOM 757 N N . HIS A 1 95 ? -0.104 7.502 23.600 1.00 56.38 95 HIS A N 1
ATOM 758 C CA . HIS A 1 95 ? 1.115 8.317 23.469 1.00 56.38 95 HIS A CA 1
ATOM 759 C C . 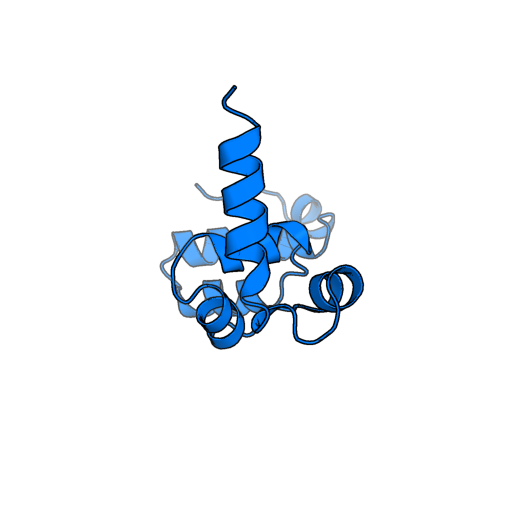HIS A 1 95 ? 1.304 9.341 24.608 1.00 56.38 95 HIS A C 1
ATOM 761 O O . HIS A 1 95 ? 2.429 9.798 24.847 1.00 56.38 95 HIS A O 1
ATOM 767 N N . ALA A 1 96 ? 0.230 9.726 25.302 1.00 53.28 96 ALA A N 1
ATOM 768 C CA . ALA A 1 96 ? 0.288 10.524 26.526 1.00 53.28 96 ALA A CA 1
ATOM 769 C C . ALA A 1 96 ? 0.611 9.660 27.761 1.00 53.28 96 ALA A C 1
ATOM 771 O O . ALA A 1 96 ? 1.360 10.095 28.633 1.00 53.28 96 ALA A O 1
ATOM 772 N N . ALA A 1 97 ? 0.102 8.427 27.817 1.00 57.78 97 ALA A N 1
ATOM 773 C CA . ALA A 1 97 ? 0.294 7.501 28.934 1.00 57.78 97 ALA A CA 1
ATOM 774 C C . ALA A 1 97 ? 1.678 6.825 28.952 1.00 57.78 97 ALA A C 1
ATOM 776 O O . ALA A 1 97 ? 2.176 6.506 30.025 1.00 57.78 97 ALA A O 1
ATOM 777 N N . GLY A 1 98 ? 2.328 6.643 27.796 1.00 53.84 98 GLY A N 1
ATOM 778 C CA . GLY A 1 98 ? 3.675 6.058 27.687 1.00 53.84 98 GLY A CA 1
ATOM 779 C C . GLY A 1 98 ? 4.845 7.026 27.928 1.00 53.84 98 GLY A C 1
ATOM 780 O O . GLY A 1 98 ? 5.988 6.664 27.665 1.00 53.84 98 GLY A O 1
ATOM 781 N N . ARG A 1 99 ? 4.577 8.264 28.368 1.00 54.66 99 ARG A N 1
ATOM 782 C CA . ARG A 1 99 ? 5.580 9.309 28.666 1.00 54.66 99 ARG A CA 1
ATOM 783 C C . ARG A 1 99 ? 5.620 9.685 30.157 1.00 54.66 99 ARG A C 1
ATOM 785 O O . ARG A 1 99 ? 5.806 10.857 30.482 1.00 54.66 99 ARG A O 1
ATOM 792 N N . ARG A 1 100 ? 5.399 8.720 31.053 1.00 46.31 100 ARG A N 1
ATOM 793 C CA . ARG A 1 100 ? 5.604 8.878 32.502 1.00 46.31 100 ARG A CA 1
ATOM 794 C C . ARG A 1 100 ? 6.724 7.978 32.986 1.00 46.31 100 ARG A C 1
ATOM 796 O O . ARG A 1 100 ? 6.790 6.837 32.484 1.00 46.31 100 ARG A O 1
#

Foldseek 3Di:
DQDPDDPVRLVPDDPLVNLVNQLVVCVVVVVPVSNLVSQQVHPDALVVLVCQLQVDPCSLVVCVVSNHDCVNVCVVVNPPNSVDPCVNVVVVVVVVVVPD

Secondary structure (DSSP, 8-state):
------HHHHHHS-HHHHHHHHHHHHHHTT-HHHHHHHHHHS---HHHHHHHHHHSTTHHHHHHHTT---HHHHHHH-TTTTT--THHHHHHHHHHHT--